Protein 4PUX (pdb70)

Sequence (155 aa):
QYNPPPIIQLEEPLAKKFSSVDLNAPVWELGTTSDAGKRRIIPITGGTFEGKSSLKGRILNNGADWQIIVDSKKGGLAIIIDTRYLLETDDGALIYLQTKGYRHGSAETLKKQLAQGKDVDDPKNYYFKITQFETSSPKYSSWLNQTVAVGSARRLGKAVIIYDAYTLKK

Secondary structure (DSSP, 8-state):
--PPPPP-EEEEEEEEEE--S--EEEEEEETTEEEEEEE--EEEEE-SS-EEEE-S--EEEEEE-TTS-EEEEEEEEEEETTS-EEEEEEEEEEEE-HHHHHHHHTTPPPSS--EEEEE--EE---TTTGGGGG--EEEE---SSEEEEEEEEE-

Solvent-accessible surface area: 10028 Å² total

Structure (mmCIF, N/CA/C/O backbone):
data_4PUX
#
_entry.id   4PUX
#
_cell.length_a   61.338
_cell.length_b   99.178
_cell.length_c   48.677
_cell.angle_alpha   90.000
_cell.angle_beta   90.000
_cell.angle_gamma   90.000
#
_symmetry.space_group_name_H-M   'C 2 2 2'
#
loop_
_entity.id
_entity.type
_entity.pdbx_description
1 polymer 'Uncharacterized protein'
2 non-polymer 1,2-ETHANEDIOL
3 non-polymer 'C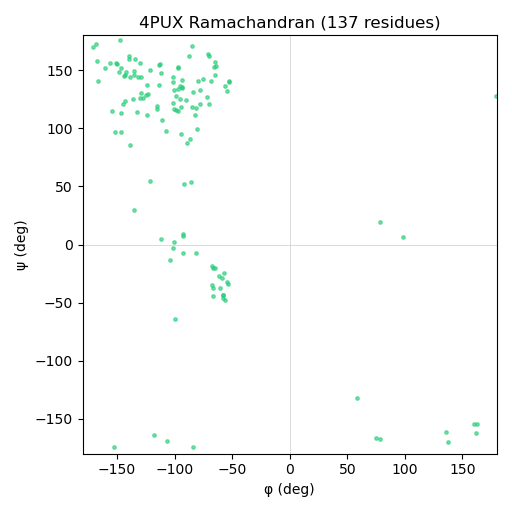ITRIC ACID'
4 non-polymer 'CHLORIDE ION'
5 water water
#
loop_
_atom_site.group_PDB
_atom_site.id
_atom_site.type_symbol
_atom_site.label_atom_id
_atom_site.label_alt_id
_atom_site.label_comp_id
_atom_site.label_asym_id
_atom_site.label_entity_id
_atom_site.label_seq_id
_atom_site.pdbx_PDB_ins_code
_atom_site.Cartn_x
_atom_site.Cartn_y
_atom_site.Cartn_z
_atom_site.occupancy
_atom_site.B_iso_or_equiv
_atom_site.auth_seq_id
_atom_site.auth_comp_id
_atom_site.auth_asym_id
_atom_site.auth_atom_id
_atom_site.pdbx_PDB_model_num
ATOM 1 N N . GLN A 1 4 ? 30.045 -19.719 -11.084 1.00 52.35 22 GLN A N 1
ATOM 2 C CA . GLN A 1 4 ? 29.129 -19.879 -9.925 1.00 45.89 22 GLN A CA 1
ATOM 3 C C . GLN A 1 4 ? 28.021 -18.831 -9.843 1.00 47.40 22 GLN A C 1
ATOM 4 O O . GLN A 1 4 ? 28.095 -17.695 -10.380 1.00 42.97 22 GLN A O 1
ATOM 10 N N . TYR A 1 5 ? 26.997 -19.241 -9.116 1.00 40.45 23 TYR A N 1
ATOM 11 C CA . TYR A 1 5 ? 25.707 -18.626 -9.203 1.00 32.25 23 TYR A CA 1
ATOM 12 C C . TYR A 1 5 ? 25.448 -17.514 -8.209 1.00 38.23 23 TYR A C 1
ATOM 13 O O . TYR A 1 5 ? 24.334 -16.989 -8.159 1.00 41.88 23 TYR A O 1
ATOM 22 N N . ASN A 1 6 ? 26.470 -17.109 -7.458 1.00 28.73 24 ASN A N 1
ATOM 23 C CA . ASN A 1 6 ? 26.310 -15.972 -6.565 1.00 28.65 24 ASN A CA 1
ATOM 24 C C . ASN A 1 6 ? 25.763 -14.750 -7.317 1.00 25.00 24 ASN A C 1
ATOM 25 O O . ASN A 1 6 ? 26.141 -14.483 -8.458 1.00 28.51 24 ASN A O 1
ATOM 30 N N . PRO A 1 7 ? 24.858 -14.014 -6.686 1.00 20.67 25 PRO A N 1
ATOM 31 C CA . PRO A 1 7 ? 24.389 -12.788 -7.329 1.00 20.21 25 PRO A CA 1
ATOM 32 C C . PRO A 1 7 ? 25.489 -11.731 -7.328 1.00 17.88 25 PRO A C 1
ATOM 33 O O . PRO A 1 7 ? 26.488 -11.881 -6.615 1.00 19.87 25 PRO A O 1
ATOM 37 N N . PRO A 1 8 ? 25.322 -10.692 -8.160 1.00 20.05 26 PRO A N 1
ATOM 38 C CA . PRO A 1 8 ? 26.371 -9.716 -8.256 1.00 22.22 26 PRO A CA 1
ATOM 39 C C . PRO A 1 8 ? 26.556 -8.935 -6.945 1.00 19.62 26 PRO A C 1
ATOM 40 O O . PRO A 1 8 ? 25.629 -8.794 -6.127 1.00 18.32 26 PRO A O 1
ATOM 44 N N . PRO A 1 9 ? 27.760 -8.453 -6.731 1.00 20.54 27 PRO A N 1
ATOM 45 C CA . PRO A 1 9 ? 27.992 -7.632 -5.556 1.00 21.65 27 PRO A CA 1
ATOM 46 C C . PRO A 1 9 ? 27.171 -6.326 -5.619 1.00 21.47 27 PRO A C 1
ATOM 47 O O . PRO A 1 9 ? 26.815 -5.879 -6.709 1.00 21.33 27 PRO A O 1
ATOM 51 N N . ILE A 1 10 ? 26.844 -5.759 -4.460 1.00 26.33 28 ILE A N 1
ATOM 52 C CA A ILE A 1 10 ? 26.048 -4.550 -4.376 0.50 26.28 28 ILE A CA 1
ATOM 53 C CA B ILE A 1 10 ? 26.060 -4.473 -4.404 0.50 25.68 28 ILE A CA 1
ATOM 54 C C . ILE A 1 10 ? 26.962 -3.273 -4.295 1.00 20.83 28 ILE A C 1
ATOM 55 O O . ILE A 1 10 ? 27.869 -3.225 -3.475 1.00 26.98 28 ILE A O 1
ATOM 64 N N . GLN A 1 11 ? 26.718 -2.286 -5.154 1.00 18.08 29 GLN A N 1
ATOM 65 C CA . GLN A 1 11 ? 27.423 -1.011 -5.096 1.00 20.93 29 GLN A CA 1
ATOM 66 C C . GLN A 1 11 ? 26.378 0.105 -4.989 1.00 17.52 29 GLN A C 1
ATOM 67 O O . GLN A 1 11 ? 25.320 0.050 -5.610 1.00 23.86 29 GLN A O 1
ATOM 73 N N . LEU A 1 12 ? 26.651 1.071 -4.134 1.00 16.29 30 LEU A N 1
ATOM 74 C CA . LEU A 1 12 ? 25.809 2.254 -3.984 1.00 18.03 30 LEU A CA 1
ATOM 75 C C . LEU A 1 12 ? 26.421 3.425 -4.729 1.00 17.51 30 LEU A C 1
ATOM 76 O O . LEU A 1 12 ? 27.529 3.879 -4.400 1.00 26.00 30 LEU A O 1
ATOM 81 N N . GLU A 1 13 ? 25.709 3.914 -5.732 1.00 12.68 31 GLU A N 1
ATOM 82 C CA A GLU A 1 13 ? 26.184 5.007 -6.581 0.50 12.81 31 GLU A CA 1
ATOM 83 C CA B GLU A 1 13 ? 26.179 5.010 -6.582 0.50 13.44 31 GLU A CA 1
ATOM 84 C C . GLU A 1 13 ? 25.531 6.305 -6.080 1.00 11.52 31 GLU A C 1
ATOM 85 O O . GLU A 1 13 ? 24.287 6.400 -6.040 1.00 10.45 31 GLU A O 1
ATOM 96 N N . PRO A 1 14 ? 26.345 7.309 -5.677 1.00 12.34 32 PRO A N 1
ATOM 97 C CA . PRO A 1 14 ? 25.699 8.595 -5.263 1.00 11.38 32 PRO A CA 1
ATOM 98 C C . PRO A 1 14 ? 24.770 9.166 -6.351 1.00 12.39 32 PRO A C 1
ATOM 99 O O . PRO A 1 14 ? 25.124 9.160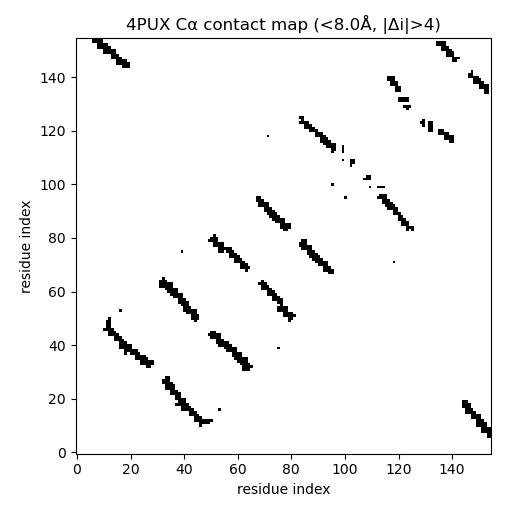 -7.542 1.00 14.35 32 PRO A O 1
ATOM 103 N N . LEU A 1 15 ? 23.570 9.545 -5.940 1.00 9.42 33 LEU A N 1
ATOM 104 C CA . LEU A 1 15 ? 22.561 10.138 -6.800 1.00 10.34 33 LEU A CA 1
ATOM 105 C C . LEU A 1 15 ? 22.524 11.672 -6.641 1.00 10.41 33 LEU A C 1
ATOM 106 O O . LEU A 1 15 ? 22.778 12.437 -7.596 1.00 11.08 33 LEU A O 1
ATOM 111 N N . ALA A 1 16 ? 22.175 12.121 -5.447 1.00 10.05 34 ALA A N 1
ATOM 112 C CA . ALA A 1 16 ? 22.168 13.549 -5.090 1.00 11.33 34 ALA A CA 1
ATOM 113 C C . ALA A 1 16 ? 22.038 13.747 -3.605 1.00 9.70 34 ALA A C 1
ATOM 114 O O . ALA A 1 16 ? 21.539 12.862 -2.889 1.00 9.84 34 ALA A O 1
ATOM 116 N N . LYS A 1 17 ? 22.472 14.915 -3.153 1.00 10.93 35 LYS A N 1
ATOM 117 C CA A LYS A 1 17 ? 22.229 15.395 -1.784 0.60 10.95 35 LYS A CA 1
ATOM 118 C CA B LYS A 1 17 ? 22.244 15.382 -1.793 0.40 11.31 35 LYS A CA 1
ATOM 119 C C . LYS A 1 17 ? 20.951 16.225 -1.780 1.00 9.67 35 LYS A C 1
ATOM 120 O O . LYS A 1 17 ? 20.821 17.180 -2.535 1.00 10.86 35 LYS A O 1
ATOM 131 N N . PHE A 1 18 ? 19.994 15.798 -0.968 1.00 10.45 36 PHE A N 1
ATOM 132 C CA . PHE A 1 18 ? 18.691 16.433 -0.790 1.00 9.25 36 PHE A CA 1
ATOM 133 C C . PHE A 1 18 ? 18.650 17.258 0.490 1.00 10.34 36 PHE A C 1
ATOM 134 O O . PHE A 1 18 ? 19.110 16.795 1.567 1.00 12.42 36 PHE A O 1
ATOM 142 N N . SER A 1 19 ? 18.010 18.403 0.377 1.00 9.49 37 SER A N 1
ATOM 143 C CA A SER A 1 19 ? 17.747 19.290 1.501 0.70 9.72 37 SER A CA 1
ATOM 144 C CA B SER A 1 19 ? 17.706 19.272 1.529 0.30 10.20 37 SER A CA 1
ATOM 145 C C . SER A 1 19 ? 16.241 19.613 1.456 1.00 9.91 37 SER A C 1
ATOM 146 O O . SER A 1 19 ? 15.805 20.354 0.589 1.00 11.51 37 SER A O 1
ATOM 151 N N . VAL A 1 20 ? 15.465 19.005 2.342 1.00 10.48 38 VAL A N 1
ATOM 152 C CA . VAL A 1 20 ? 14.001 19.128 2.355 1.00 10.87 38 VAL A CA 1
ATOM 153 C C . VAL A 1 20 ? 13.588 20.165 3.406 1.00 11.19 38 VAL A C 1
ATOM 154 O O . VAL A 1 20 ? 13.985 20.091 4.588 1.00 15.89 38 VAL A O 1
ATOM 158 N N . ASP A 1 21 ? 12.780 21.116 2.963 1.00 9.38 39 ASP A N 1
ATOM 159 C CA . ASP A 1 21 ? 12.253 22.179 3.852 1.00 9.08 39 ASP A CA 1
ATOM 160 C C . ASP A 1 21 ? 10.867 21.732 4.382 1.00 11.33 39 ASP A C 1
ATOM 161 O O . ASP A 1 21 ? 10.009 21.283 3.601 1.00 11.22 39 ASP A O 1
ATOM 166 N N . LEU A 1 22 ? 10.665 21.908 5.698 1.00 10.96 40 LEU A N 1
ATOM 167 C CA . LEU A 1 22 ? 9.404 21.561 6.404 1.00 9.68 40 LEU A CA 1
ATOM 168 C C . LEU A 1 22 ? 8.868 22.849 7.074 1.00 11.05 40 LEU A C 1
ATOM 169 O O . LEU A 1 22 ? 8.672 22.900 8.295 1.00 12.95 40 LEU A O 1
ATOM 174 N N . ASN A 1 23 ? 8.690 23.911 6.260 1.00 11.59 41 ASN A N 1
ATOM 175 C CA . ASN A 1 23 ? 8.463 25.256 6.799 1.00 10.46 41 ASN A CA 1
ATOM 176 C C . ASN A 1 23 ? 6.951 25.599 6.977 1.00 11.27 41 ASN A C 1
ATOM 177 O O . ASN A 1 23 ? 6.431 26.612 6.483 1.00 15.13 41 ASN A O 1
ATOM 182 N N . ALA A 1 24 ? 6.265 24.705 7.669 1.00 13.15 42 ALA A N 1
ATOM 183 C CA . ALA A 1 24 ? 4.852 24.842 8.008 1.00 13.01 42 ALA A CA 1
ATOM 184 C C . ALA A 1 24 ? 4.605 24.103 9.310 1.00 13.24 42 ALA A C 1
ATOM 185 O O . ALA A 1 24 ? 5.364 23.207 9.668 1.00 15.43 42 ALA A O 1
ATOM 187 N N . PRO A 1 25 ? 3.545 24.489 10.043 1.00 13.68 43 PRO A N 1
ATOM 188 C CA . PRO A 1 25 ? 3.281 23.751 11.274 1.00 14.07 43 PRO A CA 1
ATOM 189 C C . PRO A 1 25 ? 2.894 22.275 11.021 1.00 12.64 43 PRO A C 1
ATOM 190 O O . PRO A 1 25 ? 2.267 21.939 10.005 1.00 13.38 43 PRO A O 1
ATOM 194 N N . VAL A 1 26 ? 3.309 21.400 11.936 1.00 12.63 44 VAL A N 1
ATOM 195 C CA . VAL A 1 26 ? 2.934 19.983 11.906 1.00 11.72 44 VAL A CA 1
ATOM 196 C C . VAL A 1 26 ? 1.510 19.838 12.426 1.00 10.07 44 VAL A C 1
ATOM 197 O O . VAL A 1 26 ? 1.152 20.470 13.420 1.00 12.63 44 VAL A O 1
ATOM 201 N N . TRP A 1 27 ? 0.690 19.069 11.710 1.00 10.09 45 TRP A N 1
ATOM 202 C CA . TRP A 1 27 ? -0.599 18.647 12.244 1.00 9.50 45 TRP A CA 1
ATOM 203 C C . TRP A 1 27 ? -0.395 17.415 13.157 1.00 10.78 45 TRP A C 1
ATOM 204 O O . TRP A 1 27 ? 0.009 16.344 12.695 1.00 11.22 45 TRP A O 1
ATOM 215 N N . GLU A 1 28 ? -0.610 17.625 14.447 1.00 10.75 46 GLU A N 1
ATOM 216 C CA . GLU A 1 28 ? -0.463 16.606 15.493 1.00 9.70 46 GLU A CA 1
ATOM 217 C C . GLU A 1 28 ? -1.820 15.981 15.755 1.00 9.80 46 GLU A C 1
ATOM 218 O O . GLU A 1 28 ? -2.649 16.572 16.430 1.00 13.18 46 GLU A O 1
ATOM 224 N N . LEU A 1 29 ? -2.095 14.855 15.113 1.00 9.08 47 LEU A N 1
ATOM 225 C CA . LEU A 1 29 ? -3.420 14.205 15.240 1.00 9.11 47 LEU A CA 1
ATOM 226 C C . LEU A 1 29 ? -3.598 13.359 16.485 1.00 9.93 47 LEU A C 1
ATOM 227 O O . LEU A 1 29 ? -4.740 12.927 16.766 1.00 13.15 47 LEU A O 1
ATOM 232 N N . GLY A 1 30 ? -2.526 13.156 17.266 1.00 10.28 48 GLY A N 1
ATOM 233 C CA . GLY A 1 30 ? -2.619 12.319 18.472 1.00 10.96 48 GLY A CA 1
ATOM 234 C C . GLY A 1 30 ? -2.677 10.854 18.144 1.00 10.61 48 GLY A C 1
ATOM 235 O O . GLY A 1 30 ? -2.363 10.426 17.036 1.00 11.66 48 GLY A O 1
ATOM 236 N N . THR A 1 31 ? -3.034 10.054 19.151 1.00 11.84 49 THR A N 1
ATOM 237 C CA . THR A 1 31 ? -3.012 8.628 19.047 1.00 12.86 49 THR A CA 1
ATOM 238 C C . THR A 1 31 ? -4.254 8.141 18.323 1.00 12.06 49 THR A C 1
ATOM 239 O O . THR A 1 31 ? -5.338 8.062 18.905 1.00 15.53 49 THR A O 1
ATOM 243 N N . THR A 1 32 ? -4.113 7.846 17.034 1.00 12.18 50 THR A N 1
ATOM 244 C CA . THR A 1 32 ? -5.264 7.486 16.193 1.00 11.84 50 THR A CA 1
ATOM 245 C C . THR A 1 32 ? -5.525 5.974 16.109 1.00 14.20 50 THR A C 1
ATOM 246 O O . THR A 1 32 ? -6.488 5.551 15.473 1.00 15.85 50 THR A O 1
ATOM 250 N N . SER A 1 33 ? -4.618 5.183 16.671 1.00 12.66 51 SER A N 1
ATOM 251 C CA . SER A 1 33 ? -4.720 3.708 16.746 1.00 13.95 51 SER A CA 1
ATOM 252 C C . SER A 1 33 ? -3.638 3.247 17.718 1.00 14.73 51 SER A C 1
ATOM 253 O O . SER A 1 33 ? -2.788 4.039 18.146 1.00 13.94 51 SER A O 1
ATOM 256 N N . ASP A 1 34 ? -3.650 1.969 18.051 1.00 13.80 52 ASP A N 1
ATOM 257 C CA . ASP A 1 34 ? -2.595 1.401 18.871 1.00 12.63 52 ASP A CA 1
ATOM 258 C C . ASP A 1 34 ? -1.186 1.592 18.273 1.00 12.47 52 ASP A C 1
ATOM 259 O O . ASP A 1 34 ? -0.199 1.536 19.018 1.00 12.53 52 ASP A O 1
ATOM 264 N N . ALA A 1 35 ? -1.080 1.759 16.945 1.00 13.23 53 ALA A N 1
ATOM 265 C CA . ALA A 1 35 ? 0.229 1.931 16.287 1.00 13.07 53 ALA A CA 1
ATOM 266 C C . ALA A 1 35 ? 1.019 3.137 16.789 1.00 11.54 53 ALA A C 1
ATOM 267 O O . ALA A 1 35 ? 2.262 3.144 16.734 1.00 11.62 53 ALA A O 1
ATOM 269 N N . GLY A 1 36 ? 0.312 4.171 17.255 1.00 10.77 54 GLY A N 1
ATOM 270 C CA . GLY A 1 36 ? 0.971 5.384 17.785 1.00 11.71 54 GLY A CA 1
ATOM 271 C C . GLY A 1 36 ? 0.354 6.697 17.313 1.00 11.09 54 GLY A C 1
ATOM 272 O O . GLY A 1 36 ? -0.824 6.740 16.931 1.00 11.70 54 GLY A O 1
ATOM 273 N N . LYS A 1 37 ? 1.139 7.771 17.447 1.00 13.00 55 LYS A N 1
ATOM 274 C CA . LYS A 1 37 ? 0.707 9.120 17.121 1.00 11.03 55 LYS A CA 1
ATOM 275 C C . LYS A 1 37 ? 0.870 9.386 15.637 1.00 10.29 55 LYS A C 1
ATOM 276 O O . LYS A 1 37 ? 1.922 9.087 15.057 1.00 10.79 55 LYS A O 1
ATOM 282 N N . ARG A 1 38 ? -0.182 9.916 15.027 1.00 10.03 56 ARG A N 1
ATOM 283 C CA . ARG A 1 38 ? -0.185 10.343 13.627 1.00 10.02 56 ARG A CA 1
ATOM 284 C C . ARG A 1 38 ? 0.234 11.815 13.541 1.00 9.24 56 ARG A C 1
ATOM 285 O O . ARG A 1 38 ? -0.364 12.661 14.185 1.00 10.01 56 ARG A O 1
ATOM 293 N N . ARG A 1 39 ? 1.263 12.090 12.758 1.00 9.59 57 ARG A N 1
ATOM 294 C CA . ARG A 1 39 ? 1.800 13.436 12.540 1.00 9.75 57 ARG A CA 1
ATOM 295 C C . ARG A 1 39 ? 1.859 13.675 11.018 1.00 8.91 57 ARG A C 1
ATOM 296 O O . ARG A 1 39 ? 2.432 12.853 10.282 1.00 12.48 57 ARG A O 1
ATOM 304 N N . ILE A 1 40 ? 1.260 14.768 10.539 1.00 9.84 58 ILE A N 1
ATOM 305 C CA . ILE A 1 40 ? 1.264 15.112 9.098 1.00 9.65 58 ILE A CA 1
ATOM 306 C C . ILE A 1 40 ? 2.128 16.344 8.967 1.00 8.87 58 ILE A C 1
ATOM 307 O O . ILE A 1 40 ? 1.804 17.420 9.477 1.00 9.70 58 ILE A O 1
ATOM 312 N N . ILE A 1 41 ? 3.310 16.125 8.410 1.00 8.8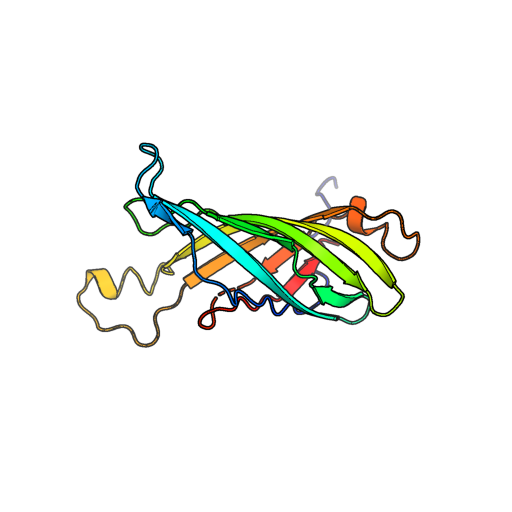5 59 ILE A N 1
ATOM 313 C CA . ILE A 1 41 ? 4.412 17.097 8.366 1.00 10.47 59 ILE A CA 1
ATOM 314 C C . ILE A 1 41 ? 4.576 17.646 6.918 1.00 9.33 59 ILE A C 1
ATOM 315 O O . ILE A 1 41 ? 5.081 16.923 6.030 1.00 8.97 59 ILE A O 1
ATOM 320 N N . PRO A 1 42 ? 4.004 18.818 6.623 1.00 10.38 60 PRO A N 1
ATOM 321 C CA . PRO A 1 42 ? 4.106 19.371 5.260 1.00 10.52 60 PRO A CA 1
ATOM 322 C C . PRO A 1 42 ? 5.514 19.562 4.730 1.00 9.47 60 PRO A C 1
ATOM 323 O O . PRO A 1 42 ? 6.392 20.032 5.438 1.00 11.52 60 PRO A O 1
ATOM 327 N N . ILE A 1 43 ? 5.682 19.175 3.468 1.00 10.13 61 ILE A N 1
ATOM 328 C CA . ILE A 1 43 ? 6.909 19.432 2.714 1.00 9.27 61 ILE A CA 1
ATOM 329 C C . ILE A 1 43 ? 6.691 20.671 1.839 1.00 11.20 61 ILE A C 1
ATOM 330 O O . ILE A 1 43 ? 5.859 20.662 0.946 1.00 14.09 61 ILE A O 1
ATOM 335 N N . THR A 1 44 ? 7.452 21.745 2.116 1.00 9.99 62 THR A N 1
ATOM 336 C CA . THR A 1 44 ? 7.179 23.049 1.508 1.00 9.57 62 THR A CA 1
ATOM 337 C C . THR A 1 44 ? 8.117 23.445 0.385 1.00 10.64 62 THR A C 1
ATOM 338 O O . THR A 1 44 ? 7.839 24.398 -0.375 1.00 13.44 62 THR A O 1
ATOM 342 N N . GLY A 1 45 ? 9.221 22.717 0.256 1.00 9.77 63 GLY A N 1
ATOM 343 C CA . GLY A 1 45 ? 10.228 23.003 -0.766 1.00 11.08 63 GLY A CA 1
ATOM 344 C C . GLY A 1 45 ? 11.549 22.327 -0.422 1.00 10.20 63 GLY A C 1
ATOM 345 O O . GLY A 1 45 ? 11.594 21.398 0.386 1.00 10.24 63 GLY A O 1
ATOM 346 N N . GLY A 1 46 ? 12.613 22.799 -1.063 1.00 10.84 64 GLY A N 1
ATOM 347 C CA . GLY A 1 46 ? 13.942 22.294 -0.865 1.00 12.29 64 GLY A CA 1
ATOM 348 C C . GLY A 1 46 ? 14.693 22.140 -2.166 1.00 9.21 64 GLY A C 1
ATOM 349 O O . GLY A 1 46 ? 14.296 22.703 -3.184 1.00 9.66 64 GLY A O 1
ATOM 350 N N . THR A 1 47 ? 15.849 21.486 -2.094 1.00 9.69 65 THR A N 1
ATOM 351 C CA . THR A 1 47 ? 16.757 21.364 -3.236 1.00 10.42 65 THR A CA 1
ATOM 352 C C . THR A 1 47 ? 17.359 19.984 -3.301 1.00 8.97 65 THR A C 1
ATOM 353 O O . THR A 1 47 ? 17.360 19.219 -2.293 1.00 10.49 65 THR A O 1
ATOM 357 N N . PHE A 1 48 ? 17.895 19.629 -4.470 1.00 10.40 66 PHE A N 1
ATOM 358 C CA . PHE A 1 48 ? 18.760 18.448 -4.592 1.00 11.07 66 PHE A CA 1
ATOM 359 C C . PHE A 1 48 ? 19.882 18.730 -5.581 1.00 8.85 66 PHE A C 1
ATOM 360 O O . PHE A 1 48 ? 19.687 19.466 -6.568 1.00 9.53 66 PHE A O 1
ATOM 368 N N . GLU A 1 49 ? 21.047 18.149 -5.307 1.00 9.88 67 GLU A N 1
ATOM 369 C CA . GLU A 1 49 ? 22.251 18.413 -6.093 1.00 10.98 67 GLU A CA 1
ATOM 370 C C . GLU A 1 49 ? 23.132 17.178 -6.177 1.00 11.02 67 GLU A C 1
ATOM 371 O O . GLU A 1 49 ? 23.646 16.689 -5.173 1.00 11.00 67 GLU A O 1
ATOM 377 N N . GLY A 1 50 ? 23.255 16.637 -7.399 1.00 10.71 68 GLY A N 1
ATOM 378 C CA . GLY A 1 50 ? 24.154 15.514 -7.701 1.00 11.37 68 GLY A CA 1
ATOM 379 C C . GLY A 1 50 ? 24.702 15.618 -9.108 1.00 11.49 68 GLY A C 1
ATOM 380 O O . GLY A 1 50 ? 24.309 16.500 -9.869 1.00 13.05 68 GLY A O 1
ATOM 381 N N . LYS A 1 51 ? 25.593 14.702 -9.467 1.00 12.87 69 LYS A N 1
ATOM 382 C CA . LYS A 1 51 ? 26.248 14.739 -10.776 1.00 14.30 69 LYS A CA 1
ATOM 383 C C . LYS A 1 51 ? 25.221 14.702 -11.936 1.00 14.14 69 LYS A C 1
ATOM 384 O O . LYS A 1 51 ? 25.311 15.524 -12.894 1.00 18.42 69 LYS A O 1
ATOM 390 N N . SER A 1 52 ? 24.208 13.828 -11.816 1.00 15.37 70 SER A N 1
ATOM 391 C CA A SER A 1 52 ? 23.256 13.522 -12.896 0.50 18.46 70 SER A CA 1
ATOM 392 C CA B SER A 1 52 ? 23.281 13.630 -12.939 0.50 19.01 70 SER A CA 1
ATOM 393 C C . SER A 1 52 ? 21.836 13.988 -12.601 1.00 14.96 70 SER A C 1
ATOM 394 O O . SER A 1 52 ? 20.928 13.748 -13.402 1.00 17.77 70 SER A O 1
ATOM 399 N N . LEU A 1 53 ? 21.654 14.654 -11.463 1.00 10.97 71 LEU A N 1
ATOM 400 C CA . LEU A 1 53 ? 20.309 15.025 -10.977 1.00 11.02 71 LEU A CA 1
ATOM 401 C C . LEU A 1 53 ? 20.387 16.262 -10.076 1.00 10.39 71 LEU A C 1
ATOM 402 O O . LEU A 1 53 ? 21.004 16.233 -9.002 1.00 12.10 71 LEU A O 1
ATOM 407 N N . LYS A 1 54 ? 19.765 17.359 -10.557 1.00 10.25 72 LYS A N 1
ATOM 408 C CA . LYS A 1 54 ? 19.835 18.665 -9.879 1.00 9.40 72 LYS A CA 1
ATOM 409 C C . LYS A 1 54 ? 18.483 19.353 -10.045 1.00 9.35 72 LYS A C 1
ATOM 410 O O . LYS A 1 54 ? 17.859 19.241 -11.095 1.00 11.11 72 LYS A O 1
ATOM 416 N N . GLY A 1 55 ? 18.061 20.099 -9.033 1.00 8.77 73 GLY A N 1
ATOM 417 C CA . GLY A 1 55 ? 16.807 20.844 -9.089 1.00 9.65 73 GLY A CA 1
ATOM 418 C C . GLY A 1 55 ? 16.248 21.245 -7.738 1.00 9.56 73 GLY A C 1
ATOM 419 O O . GLY A 1 55 ? 16.996 21.401 -6.758 1.00 10.20 73 GLY A O 1
ATOM 420 N N . ARG A 1 56 ? 14.933 21.436 -7.698 1.00 9.31 74 ARG A N 1
ATOM 421 C CA . ARG A 1 56 ? 14.240 21.894 -6.495 1.00 10.55 74 ARG A CA 1
ATOM 422 C C . ARG A 1 56 ? 13.025 21.013 -6.172 1.00 9.06 74 ARG A C 1
ATOM 423 O O . ARG A 1 56 ? 12.469 20.301 -7.044 1.00 9.92 74 ARG A O 1
ATOM 431 N N . ILE A 1 57 ? 12.656 21.042 -4.902 1.00 10.08 75 ILE A N 1
ATOM 432 C CA . ILE A 1 57 ? 11.464 20.393 -4.407 1.00 9.05 75 ILE A CA 1
ATOM 433 C C . ILE A 1 57 ? 10.359 21.432 -4.429 1.00 9.82 75 ILE A C 1
ATOM 434 O O . ILE A 1 57 ? 10.529 22.538 -3.941 1.00 9.68 75 ILE A O 1
ATOM 439 N N . LEU A 1 58 ? 9.191 21.025 -4.917 1.00 9.25 76 LEU A N 1
ATOM 440 C CA . LEU A 1 58 ? 8.035 21.933 -5.019 1.00 10.63 76 LEU A CA 1
ATOM 441 C C . LEU A 1 58 ? 7.251 21.971 -3.682 1.00 9.70 76 LEU A C 1
ATOM 442 O O . LEU A 1 58 ? 7.503 21.162 -2.770 1.00 10.44 76 LEU A O 1
ATOM 447 N N . ASN A 1 59 ? 6.282 22.889 -3.568 1.00 11.56 77 ASN A N 1
ATOM 448 C CA . ASN A 1 59 ? 5.422 22.969 -2.399 1.00 11.51 77 ASN A CA 1
ATOM 449 C C . ASN A 1 59 ? 4.229 22.013 -2.603 1.00 10.43 77 ASN A C 1
ATOM 450 O O . ASN A 1 59 ? 3.195 22.379 -3.144 1.00 13.14 77 ASN A O 1
ATOM 455 N N . ASN A 1 60 ? 4.407 20.772 -2.140 1.00 9.93 78 ASN A N 1
ATOM 456 C CA . ASN A 1 60 ? 3.456 19.682 -2.340 1.00 10.06 78 ASN A CA 1
ATOM 457 C C . ASN A 1 60 ? 3.808 18.522 -1.401 1.00 9.91 78 ASN A C 1
ATOM 458 O O . ASN A 1 60 ? 5.013 18.162 -1.220 1.00 11.64 78 ASN A O 1
ATOM 463 N N . GLY A 1 61 ? 2.784 17.910 -0.859 1.00 9.54 79 GLY A N 1
ATOM 464 C CA . GLY A 1 61 ? 2.948 16.699 -0.092 1.00 10.43 79 GLY A CA 1
ATOM 465 C C . GLY A 1 61 ? 3.435 16.873 1.302 1.00 8.12 79 GLY A C 1
ATOM 466 O O . GLY A 1 61 ? 3.360 17.975 1.898 1.00 9.68 79 GLY A O 1
ATOM 467 N N . ALA A 1 62 ? 3.826 15.745 1.900 1.00 9.25 80 ALA A N 1
ATOM 468 C CA . ALA A 1 62 ? 4.073 15.653 3.337 1.00 9.67 80 ALA A CA 1
ATOM 469 C C . ALA A 1 62 ? 4.714 14.316 3.703 1.00 8.80 80 ALA A C 1
ATOM 470 O O . ALA A 1 62 ? 4.796 13.400 2.859 1.00 8.39 80 ALA A O 1
ATOM 472 N N . ASP A 1 63 ? 5.158 14.223 4.939 1.00 9.11 81 ASP A N 1
ATOM 473 C CA . ASP A 1 63 ? 5.408 12.948 5.629 1.00 8.85 81 ASP A CA 1
ATOM 474 C C . ASP A 1 63 ? 4.184 12.635 6.486 1.00 7.57 81 ASP A C 1
ATOM 475 O O . ASP A 1 63 ? 3.842 13.413 7.415 1.00 8.45 81 ASP A O 1
ATOM 480 N N . TRP A 1 64 ? 3.493 11.548 6.140 1.00 8.71 82 TRP A N 1
ATOM 481 C CA . TRP A 1 64 ? 2.405 10.994 6.963 1.00 7.59 82 TRP A CA 1
ATOM 482 C C . TRP A 1 64 ? 3.041 9.976 7.947 1.00 8.51 82 TRP A C 1
ATOM 483 O O . TRP A 1 64 ? 3.197 8.809 7.613 1.00 10.43 82 TRP A O 1
ATOM 494 N N . GLN A 1 65 ? 3.489 10.487 9.099 1.00 8.55 83 GLN A N 1
ATOM 495 C CA . GLN A 1 65 ? 4.324 9.762 10.030 1.00 9.50 83 GLN A CA 1
ATOM 496 C C . GLN A 1 65 ? 3.526 9.141 11.154 1.00 9.40 83 GLN A C 1
ATOM 497 O O . GLN A 1 65 ? 2.464 9.665 11.532 1.00 10.73 83 GLN A O 1
ATOM 503 N N . ILE A 1 66 ? 4.058 8.042 11.695 1.00 9.23 84 ILE A N 1
ATOM 504 C CA A ILE A 1 66 ? 3.527 7.393 12.903 0.60 9.93 84 ILE A CA 1
ATOM 505 C CA B ILE A 1 66 ? 3.531 7.370 12.889 0.40 9.57 84 ILE A CA 1
ATOM 506 C C . ILE A 1 66 ? 4.695 7.293 13.887 1.00 8.93 84 ILE A C 1
ATOM 507 O O . ILE A 1 66 ? 5.780 6.846 13.513 1.00 11.89 84 ILE A O 1
ATOM 516 N N . VAL A 1 67 ? 4.480 7.767 15.127 1.00 9.43 85 VAL A N 1
ATOM 517 C CA . VAL A 1 67 ? 5.494 7.663 16.183 1.00 9.47 85 VAL A CA 1
ATOM 518 C C . VAL A 1 67 ? 4.926 6.745 17.262 1.00 9.53 85 VAL A C 1
ATOM 519 O O . VAL A 1 67 ? 3.884 7.082 17.895 1.00 10.98 85 VAL A O 1
ATOM 523 N N . ASP A 1 68 ? 5.601 5.630 17.516 1.00 9.27 86 ASP A N 1
ATOM 524 C CA . ASP A 1 68 ? 5.119 4.645 18.497 1.00 10.15 86 ASP A CA 1
ATOM 525 C C . ASP A 1 68 ? 5.530 5.031 19.931 1.00 10.77 86 ASP A C 1
ATOM 526 O O . ASP A 1 68 ? 6.131 6.108 20.146 1.00 12.74 86 ASP A O 1
ATOM 531 N N . SER A 1 69 ? 5.247 4.133 20.893 1.00 10.09 87 SER A N 1
ATOM 532 C CA . SER A 1 69 ? 5.453 4.444 22.312 1.00 12.17 87 SER A CA 1
ATOM 533 C C . SER A 1 69 ? 6.894 4.261 22.779 1.00 13.89 87 SER A C 1
ATOM 534 O O . SER A 1 69 ? 7.207 4.591 23.925 1.00 18.11 87 SER A O 1
ATOM 537 N N A LYS A 1 70 ? 7.714 3.777 21.851 0.50 13.68 88 LYS A N 1
ATOM 538 N N B LYS A 1 70 ? 7.784 3.670 21.965 0.50 14.97 88 LYS A N 1
ATOM 539 C CA A LYS A 1 70 ? 9.087 3.501 22.072 0.50 16.30 88 LYS A CA 1
ATOM 540 C CA B LYS A 1 70 ? 9.221 3.533 22.391 0.50 17.98 88 LYS A CA 1
ATOM 541 C C A LYS A 1 70 ? 9.999 4.443 21.226 0.50 16.49 88 LYS A C 1
ATOM 542 C C B LYS A 1 70 ? 10.149 4.498 21.649 0.50 14.63 88 LYS A C 1
ATOM 543 O O A LYS A 1 70 ? 11.179 4.128 21.052 0.50 25.15 88 LYS A O 1
ATOM 544 O O B LYS A 1 70 ? 11.352 4.542 21.863 0.50 20.15 88 LYS A O 1
ATOM 555 N N A GLY A 1 71 ? 9.461 5.593 20.734 0.70 16.75 89 GLY A N 1
ATOM 556 N N B GLY A 1 71 ? 9.553 5.320 20.787 0.30 15.50 89 GLY A N 1
ATOM 557 C CA A GLY A 1 71 ? 10.245 6.550 19.959 0.70 19.98 89 GLY A CA 1
ATOM 558 C CA B GLY A 1 71 ? 10.289 6.384 20.092 0.30 15.70 89 GLY A CA 1
ATOM 559 C C A GLY A 1 71 ? 10.792 6.013 18.650 0.70 13.47 89 GLY A C 1
ATOM 560 C C B GLY A 1 71 ? 10.479 6.245 18.580 0.30 12.38 89 GLY A C 1
ATOM 561 O O A GLY A 1 71 ? 11.918 6.385 18.221 0.70 15.47 89 GLY A O 1
ATOM 562 O O B GLY A 1 71 ? 10.973 7.188 17.912 0.30 11.44 89 GLY A O 1
ATOM 563 N N . LEU A 1 72 ? 10.037 5.118 18.019 1.00 10.97 90 LEU A N 1
ATOM 564 C CA . LEU A 1 72 ? 10.269 4.802 16.625 1.00 12.29 90 LEU A CA 1
ATOM 565 C C . LEU A 1 72 ? 9.324 5.648 15.786 1.00 10.75 90 LEU A C 1
ATOM 566 O O . LEU A 1 72 ? 8.109 5.612 15.987 1.00 12.75 90 LEU A O 1
ATOM 571 N N . ALA A 1 73 ? 9.881 6.380 14.827 1.00 10.50 91 ALA A N 1
ATOM 572 C CA . ALA A 1 73 ? 9.084 7.037 13.780 1.00 10.98 91 ALA A CA 1
ATOM 573 C C . ALA A 1 73 ? 9.131 6.223 12.487 1.00 10.07 91 ALA A C 1
ATOM 574 O O . ALA A 1 73 ? 10.194 5.818 12.035 1.00 11.51 91 ALA A O 1
ATOM 576 N N . ILE A 1 74 ? 7.952 6.019 11.903 1.00 9.51 92 ILE A N 1
ATOM 577 C CA A ILE A 1 74 ? 7.785 5.319 10.634 0.50 9.38 92 ILE A CA 1
ATOM 578 C CA B ILE A 1 74 ? 7.814 5.327 10.625 0.50 9.87 92 ILE A CA 1
ATOM 579 C C . ILE A 1 74 ? 7.473 6.408 9.599 1.00 9.51 92 ILE A C 1
ATOM 580 O O . ILE A 1 74 ? 6.477 7.161 9.763 1.00 10.08 92 ILE A O 1
ATOM 589 N N . ILE A 1 75 ? 8.311 6.501 8.560 1.00 10.03 93 ILE A N 1
ATOM 590 C CA . ILE A 1 75 ? 8.244 7.558 7.546 1.00 8.76 93 ILE A CA 1
ATOM 591 C C . ILE A 1 75 ? 7.449 7.044 6.350 1.00 9.02 93 ILE A C 1
ATOM 592 O O . ILE A 1 75 ? 7.687 5.930 5.867 1.00 9.04 93 ILE A O 1
ATOM 597 N N . ASP A 1 76 ? 6.553 7.898 5.825 1.00 8.28 94 ASP A N 1
ATOM 598 C CA . ASP A 1 76 ? 5.731 7.565 4.622 1.00 8.88 94 ASP A CA 1
ATOM 599 C C . ASP A 1 76 ? 5.388 8.868 3.880 1.00 8.51 94 ASP A C 1
ATOM 600 O O . ASP A 1 76 ? 4.520 9.626 4.330 1.00 9.46 94 ASP A O 1
ATOM 605 N N . THR A 1 77 ? 6.159 9.189 2.852 1.00 8.49 95 THR A N 1
ATOM 606 C CA . THR A 1 77 ? 6.052 10.469 2.174 1.00 9.22 95 THR A CA 1
ATOM 607 C C . THR A 1 77 ? 5.540 10.379 0.749 1.00 8.42 95 THR A C 1
ATOM 608 O O . THR A 1 77 ? 5.737 9.380 0.035 1.00 9.20 95 THR A O 1
ATOM 612 N N . ARG A 1 78 ? 4.959 11.498 0.293 1.00 8.63 96 ARG A N 1
ATOM 613 C CA . ARG A 1 78 ? 4.714 11.789 -1.151 1.00 9.29 96 ARG A CA 1
ATOM 614 C C . ARG A 1 78 ? 5.121 13.247 -1.388 1.00 8.58 96 ARG A C 1
ATOM 615 O O . ARG A 1 78 ? 4.642 14.118 -0.662 1.00 8.98 96 ARG A O 1
ATOM 623 N N . TYR A 1 79 ? 6.005 13.514 -2.343 1.00 9.34 97 TYR A N 1
ATOM 624 C CA . TYR A 1 79 ? 6.376 14.849 -2.749 1.00 9.44 97 TYR A CA 1
ATOM 625 C C . TYR A 1 79 ? 6.841 14.909 -4.180 1.00 7.53 97 TYR A C 1
ATOM 626 O O . TYR A 1 79 ? 6.698 13.904 -4.931 1.00 8.13 97 TYR A O 1
ATOM 635 N N . LEU A 1 80 ? 7.324 16.082 -4.629 1.00 9.20 98 LEU A N 1
ATOM 636 C CA . LEU A 1 80 ? 7.434 16.380 -6.071 1.00 8.79 98 LEU A CA 1
ATOM 637 C C . LEU A 1 80 ? 8.686 17.182 -6.406 1.00 8.34 98 LEU A C 1
ATOM 638 O O . LEU A 1 80 ? 8.956 18.195 -5.758 1.00 9.17 98 LEU A O 1
ATOM 643 N N . LEU A 1 81 ? 9.495 16.641 -7.313 1.00 8.69 99 LEU A N 1
ATOM 644 C CA . LEU A 1 81 ? 10.765 17.246 -7.753 1.00 8.48 99 LEU A CA 1
ATOM 645 C C . LEU A 1 81 ? 10.587 17.935 -9.102 1.00 8.55 99 LEU A C 1
ATOM 646 O O . LEU A 1 81 ? 9.894 17.385 -10.002 1.00 9.44 99 LEU A O 1
ATOM 651 N N . GLU A 1 82 ? 11.273 19.049 -9.280 1.00 9.00 100 GLU A N 1
ATOM 652 C CA . GLU A 1 82 ? 11.407 19.741 -10.567 1.00 9.37 100 GLU A CA 1
ATOM 653 C C . GLU A 1 82 ? 12.899 19.876 -10.874 1.00 7.84 100 GLU A C 1
ATOM 654 O O . GLU A 1 82 ? 13.625 20.567 -10.174 1.00 9.68 100 GLU A O 1
ATOM 660 N N . THR A 1 83 ? 13.376 19.152 -11.900 1.00 8.26 101 THR A N 1
ATOM 661 C CA . THR A 1 83 ? 14.785 19.242 -12.228 1.00 8.69 101 THR A CA 1
ATOM 662 C C . THR A 1 83 ? 15.132 20.608 -12.834 1.00 9.31 101 THR A C 1
ATOM 663 O O . THR A 1 83 ? 14.260 21.355 -13.307 1.00 9.21 101 THR A O 1
ATOM 667 N N . ASP A 1 84 ? 16.425 20.919 -12.817 1.00 10.42 102 ASP A N 1
ATOM 668 C CA . ASP A 1 84 ? 16.923 22.156 -13.416 1.00 10.27 102 ASP A CA 1
ATOM 669 C C . ASP A 1 84 ? 16.502 22.349 -14.882 1.00 11.01 102 ASP A C 1
ATOM 670 O O . ASP A 1 84 ? 16.243 23.466 -15.299 1.00 12.96 102 ASP A O 1
ATOM 675 N N . ASP A 1 85 ? 16.391 21.238 -15.638 1.00 11.11 103 ASP A N 1
ATOM 676 C CA . ASP A 1 85 ? 15.944 21.265 -17.025 1.00 12.71 103 ASP A CA 1
ATOM 677 C C . ASP A 1 85 ? 14.431 21.047 -17.252 1.00 13.09 103 ASP A C 1
ATOM 678 O O . ASP A 1 85 ? 14.009 20.805 -18.398 1.00 16.79 103 ASP A O 1
ATOM 683 N N . GLY A 1 86 ? 13.642 21.045 -16.158 1.00 10.65 104 GLY A N 1
ATOM 684 C CA . GLY A 1 86 ? 12.187 21.128 -16.245 1.00 11.70 104 GLY A CA 1
ATOM 685 C C . GLY A 1 86 ? 11.379 19.847 -16.159 1.00 13.76 104 GLY A C 1
ATOM 686 O O . GLY A 1 86 ? 10.150 19.887 -16.316 1.00 16.91 104 GLY A O 1
ATOM 687 N N . ALA A 1 87 ? 12.018 18.724 -15.880 1.00 10.79 105 ALA A N 1
ATOM 688 C CA . ALA A 1 87 ? 11.298 17.456 -15.709 1.00 10.19 105 ALA A CA 1
ATOM 689 C C . ALA A 1 87 ? 10.655 17.361 -14.306 1.00 11.35 105 ALA A C 1
ATOM 690 O O . ALA A 1 87 ? 11.210 17.890 -13.327 1.00 10.65 105 ALA A O 1
ATOM 692 N N . LEU A 1 88 ? 9.449 16.813 -14.259 1.00 9.60 106 LEU A N 1
ATOM 693 C CA . LEU A 1 88 ? 8.757 16.513 -12.992 1.00 9.12 106 LEU A CA 1
ATOM 694 C C . LEU A 1 88 ? 8.956 15.059 -12.601 1.00 9.02 106 LEU A C 1
ATOM 695 O O . LEU A 1 88 ? 8.785 14.139 -13.454 1.00 10.05 106 LEU A O 1
ATOM 700 N N . ILE A 1 89 ? 9.288 14.837 -11.333 1.00 8.71 107 ILE A N 1
ATOM 701 C CA . ILE A 1 89 ? 9.506 13.503 -10.783 1.00 9.12 107 ILE A CA 1
ATOM 702 C C . ILE A 1 89 ? 8.766 13.346 -9.450 1.00 7.62 107 ILE A C 1
ATOM 703 O O . ILE A 1 89 ? 9.038 14.088 -8.505 1.00 9.04 107 ILE A O 1
ATOM 708 N N . TYR A 1 90 ? 7.781 12.471 -9.426 1.00 9.20 108 TYR A N 1
ATOM 709 C CA . TYR A 1 90 ? 7.001 12.126 -8.212 1.00 8.88 108 TYR A CA 1
ATOM 710 C C . TYR A 1 90 ? 7.825 11.169 -7.344 1.00 7.97 108 TYR A C 1
ATOM 711 O O . TYR A 1 90 ? 8.304 10.136 -7.842 1.00 8.70 108 TYR A O 1
ATOM 720 N N . LEU A 1 91 ? 8.099 11.575 -6.098 1.00 7.63 109 LEU A N 1
ATOM 721 C CA . LEU A 1 91 ? 8.926 10.811 -5.176 1.00 8.39 109 LEU A CA 1
ATOM 722 C C . LEU A 1 91 ? 8.076 10.313 -3.987 1.00 8.85 109 LEU A C 1
ATOM 723 O O . LEU A 1 91 ? 7.322 11.109 -3.365 1.00 9.25 109 LEU A O 1
ATOM 728 N N . GLN A 1 92 ? 8.312 9.055 -3.610 1.00 8.96 110 GLN A N 1
ATOM 729 C CA . GLN A 1 92 ? 7.796 8.420 -2.382 1.00 8.88 110 GLN A CA 1
ATOM 730 C C . GLN A 1 92 ? 9.001 7.906 -1.580 1.00 9.24 110 GLN A C 1
ATOM 731 O O . GLN A 1 92 ? 9.848 7.201 -2.131 1.00 10.96 110 GLN A O 1
ATOM 737 N N . THR A 1 93 ? 9.069 8.248 -0.286 1.00 9.76 111 THR A N 1
ATOM 738 C CA . THR A 1 93 ? 10.074 7.665 0.597 1.00 8.94 111 THR A CA 1
ATOM 739 C C . THR A 1 93 ? 9.366 6.949 1.766 1.00 8.98 111 THR A C 1
ATOM 740 O O . THR A 1 93 ? 8.268 7.322 2.202 1.00 11.03 111 THR A O 1
ATOM 744 N N . LYS A 1 94 ? 10.029 5.924 2.258 1.00 9.45 112 LYS A N 1
ATOM 745 C CA . LYS A 1 94 ? 9.598 5.100 3.390 1.00 9.25 112 LYS A CA 1
ATOM 746 C C . LYS A 1 94 ? 10.826 4.739 4.219 1.00 10.37 112 LYS A C 1
ATOM 747 O O . LYS A 1 94 ? 11.923 4.593 3.688 1.00 11.68 112 LYS A O 1
ATOM 753 N N . GLY A 1 95 ? 10.643 4.582 5.517 1.00 10.10 113 GLY A N 1
ATOM 754 C CA . GLY A 1 95 ? 11.745 4.146 6.351 1.00 10.53 113 GLY A CA 1
ATOM 755 C C . GLY A 1 95 ? 11.520 4.401 7.830 1.00 9.26 113 GLY A C 1
ATOM 756 O O . GLY A 1 95 ? 10.372 4.460 8.277 1.00 10.27 113 GLY A O 1
ATOM 757 N N . TYR A 1 96 ? 12.630 4.538 8.571 1.00 10.01 114 TYR A N 1
ATOM 758 C CA . TYR A 1 96 ? 12.600 4.552 10.038 1.00 11.49 114 TYR A CA 1
ATOM 759 C C . TYR A 1 96 ? 13.536 5.598 10.595 1.00 9.81 114 TYR A C 1
ATOM 760 O O . TYR A 1 96 ? 14.655 5.807 10.046 1.00 10.46 114 TYR A O 1
ATOM 769 N N . ARG A 1 97 ? 13.111 6.216 11.697 1.00 9.31 115 ARG A N 1
ATOM 770 C CA . ARG A 1 97 ? 13.984 7.081 12.519 1.00 9.98 115 ARG A CA 1
ATOM 771 C C . ARG A 1 97 ? 13.861 6.644 13.978 1.00 10.34 115 ARG A C 1
ATOM 772 O O . ARG A 1 97 ? 12.747 6.587 14.503 1.00 10.91 115 ARG A O 1
ATOM 780 N N . HIS A 1 98 ? 15.001 6.359 14.624 1.00 10.97 116 HIS A N 1
ATOM 781 C CA . HIS A 1 98 ? 14.996 5.943 16.026 1.00 11.35 116 HIS A CA 1
ATOM 782 C C . HIS A 1 98 ? 16.354 6.254 16.632 1.00 12.04 116 HIS A C 1
ATOM 783 O O . HIS A 1 98 ? 17.341 6.423 15.898 1.00 11.77 116 HIS A O 1
ATOM 790 N N . GLY A 1 99 ? 16.408 6.409 17.960 1.00 13.04 117 GLY A N 1
ATOM 791 C CA . GLY A 1 99 ? 17.694 6.591 18.621 1.00 12.46 117 GLY A CA 1
ATOM 792 C C . GLY A 1 99 ? 18.693 5.502 18.246 1.00 12.70 117 GLY A C 1
ATOM 793 O O . GLY A 1 99 ? 18.310 4.329 18.085 1.00 13.78 117 GLY A O 1
ATOM 794 N N . SER A 1 100 ? 19.961 5.877 18.067 1.00 12.85 118 SER A N 1
ATOM 795 C CA . SER A 1 100 ? 21.002 4.881 17.782 1.00 12.55 118 SER A CA 1
ATOM 796 C C . SER A 1 100 ? 21.178 3.950 18.987 1.00 13.19 118 SER A C 1
ATOM 797 O O . SER A 1 100 ? 20.870 4.316 20.133 1.00 13.85 118 SER A O 1
ATOM 800 N N . ALA A 1 101 ? 21.697 2.771 18.733 1.00 13.70 119 ALA A N 1
ATOM 801 C CA . ALA A 1 101 ? 21.857 1.774 19.810 1.00 12.21 119 ALA A CA 1
ATOM 802 C C . ALA A 1 101 ? 22.739 2.337 20.952 1.00 14.15 119 ALA A C 1
ATOM 803 O O . ALA A 1 101 ? 22.446 2.140 22.132 1.00 14.17 119 ALA A O 1
ATOM 805 N N . GLU A 1 102 ? 23.829 3.007 20.599 1.00 14.36 120 GLU A N 1
ATOM 806 C CA . GLU A 1 102 ? 24.719 3.586 21.612 1.00 14.53 120 GLU A CA 1
ATOM 807 C C . GLU A 1 102 ? 24.072 4.725 22.390 1.00 14.16 120 GLU A C 1
ATOM 808 O O . GLU A 1 102 ? 24.241 4.808 23.617 1.00 14.62 120 GLU A O 1
ATOM 814 N N . THR A 1 103 ? 23.371 5.632 21.687 1.00 13.40 121 THR A N 1
ATOM 815 C CA . THR A 1 103 ? 22.646 6.718 22.359 1.00 14.11 121 THR A CA 1
ATOM 816 C C . THR A 1 103 ? 21.654 6.141 23.389 1.00 14.12 121 THR A C 1
ATOM 817 O O . THR A 1 103 ? 21.567 6.624 24.525 1.00 15.08 121 THR A O 1
ATOM 821 N N . LEU A 1 104 ? 20.871 5.148 22.981 1.00 13.21 122 LEU A N 1
ATOM 822 C CA . LEU A 1 104 ? 19.876 4.561 23.893 1.00 13.37 122 LEU A CA 1
ATOM 823 C C . LEU A 1 104 ? 20.555 3.833 25.062 1.00 14.02 122 LEU A C 1
ATOM 824 O O . LEU A 1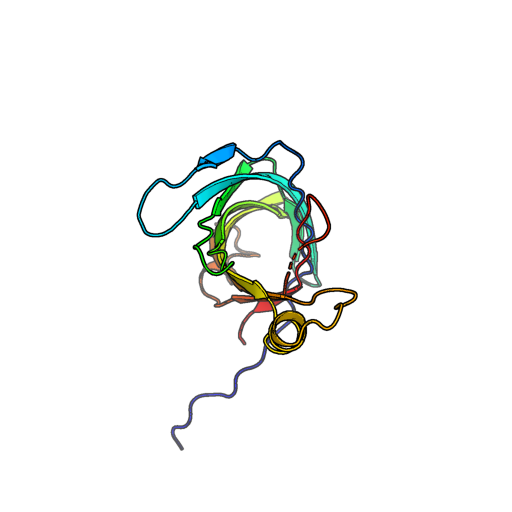 104 ? 20.044 3.889 26.181 1.00 13.82 122 LEU A O 1
ATOM 829 N N . LYS A 1 105 ? 21.689 3.162 24.814 1.00 13.81 123 LYS A N 1
ATOM 830 C CA A LYS A 1 105 ? 22.469 2.525 25.918 0.60 11.90 123 LYS A CA 1
ATOM 831 C CA B LYS A 1 105 ? 22.463 2.531 25.910 0.40 12.09 123 LYS A CA 1
ATOM 832 C C . LYS A 1 105 ? 22.898 3.576 26.964 1.00 13.39 123 LYS A C 1
ATOM 833 O O . LYS A 1 105 ? 22.737 3.388 28.201 1.00 16.14 123 LYS A O 1
ATOM 844 N N . GLN A 1 106 ? 23.479 4.656 26.479 1.00 12.54 124 GLN A N 1
ATOM 845 C CA . GLN A 1 106 ? 23.899 5.730 27.379 1.00 13.42 124 GLN A CA 1
ATOM 846 C C . GLN A 1 106 ? 22.739 6.283 28.197 1.00 15.68 124 GLN A C 1
ATOM 847 O O . GLN A 1 106 ? 22.860 6.478 29.423 1.00 16.06 124 GLN A O 1
ATOM 853 N N . LEU A 1 107 ? 21.612 6.552 27.545 1.00 14.77 125 LEU A N 1
ATOM 854 C CA . LEU A 1 107 ? 20.450 7.046 28.259 1.00 13.96 125 LEU A CA 1
ATOM 855 C C . LEU A 1 107 ? 19.938 6.076 29.321 1.00 14.51 125 LEU A C 1
ATOM 856 O O . LEU A 1 107 ? 19.482 6.510 30.385 1.00 16.32 125 LEU A O 1
ATOM 861 N N . ALA A 1 108 ? 20.005 4.792 29.017 1.00 13.26 126 ALA A N 1
ATOM 862 C CA . ALA A 1 108 ? 19.562 3.716 29.925 1.00 13.99 126 ALA A CA 1
ATOM 863 C C . ALA A 1 108 ? 20.438 3.600 31.182 1.00 14.54 126 ALA A C 1
ATOM 864 O O . ALA A 1 108 ? 20.022 3.024 32.206 1.00 16.03 126 ALA A O 1
ATOM 866 N N . GLN A 1 109 ? 21.651 4.150 31.098 1.00 16.33 127 GLN A N 1
ATOM 867 C CA . GLN A 1 109 ? 22.586 4.222 32.221 1.00 17.68 127 GLN A CA 1
ATOM 868 C C . GLN A 1 109 ? 22.629 5.587 32.908 1.00 16.89 127 GLN A C 1
ATOM 869 O O . GLN A 1 109 ? 23.433 5.793 33.816 1.00 21.21 127 GLN A O 1
ATOM 875 N N . GLY A 1 110 ? 21.802 6.527 32.464 1.00 18.68 128 GLY A N 1
ATOM 876 C CA . GLY A 1 110 ? 21.776 7.862 33.084 1.00 21.16 128 GLY A CA 1
ATOM 877 C C . GLY A 1 110 ? 22.905 8.771 32.653 1.00 23.11 128 GLY A C 1
ATOM 878 O O . GLY A 1 110 ? 23.217 9.755 33.333 1.00 27.30 128 GLY A O 1
ATOM 879 N N . LYS A 1 111 ? 23.534 8.454 31.535 1.00 23.36 129 LYS A N 1
ATOM 880 C CA . LYS A 1 111 ? 24.677 9.223 31.055 1.00 23.35 129 LYS A CA 1
ATOM 881 C C . LYS A 1 111 ? 24.193 10.264 30.049 1.00 34.34 129 LYS A C 1
AT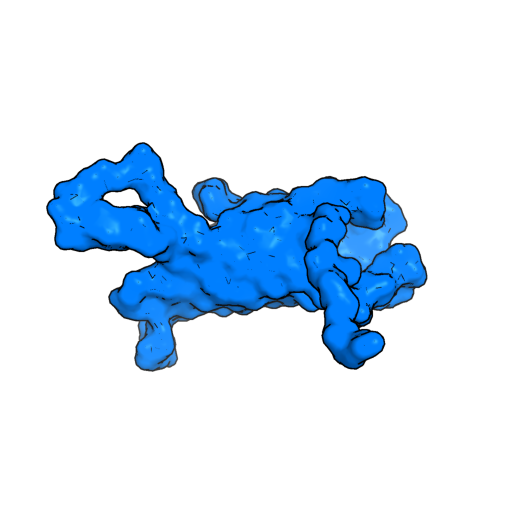OM 882 O O . LYS A 1 111 ? 23.515 9.928 29.086 1.00 43.42 129 LYS A O 1
ATOM 888 N N . ASP A 1 112 ? 24.524 11.532 30.296 1.00 33.90 130 ASP A N 1
ATOM 889 C CA . ASP A 1 112 ? 24.042 12.641 29.468 1.00 39.59 130 ASP A CA 1
ATOM 890 C C . ASP A 1 112 ? 24.738 12.556 28.098 1.00 46.05 130 ASP A C 1
ATOM 891 O O . ASP A 1 112 ? 25.960 12.561 28.022 1.00 54.67 130 ASP A O 1
ATOM 896 N N . VAL A 1 113 ? 23.937 12.432 27.039 1.00 41.50 131 VAL A N 1
ATOM 897 C CA . VAL A 1 113 ? 24.424 12.201 25.667 1.00 49.11 131 VAL A CA 1
ATOM 898 C C . VAL A 1 113 ? 24.378 13.514 24.887 1.00 52.40 131 VAL A C 1
ATOM 899 O O . VAL A 1 113 ? 23.289 14.085 24.735 1.00 54.49 131 VAL A O 1
ATOM 903 N N . ASP A 1 114 ? 25.540 13.957 24.372 1.00 59.94 132 ASP A N 1
ATOM 904 C CA A ASP A 1 114 ? 25.648 15.233 23.644 0.50 75.84 132 ASP A CA 1
ATOM 905 C CA B ASP A 1 114 ? 25.657 15.236 23.647 0.50 75.86 132 ASP A CA 1
ATOM 906 C C . ASP A 1 114 ? 26.581 15.146 22.423 1.00 68.36 132 ASP A C 1
ATOM 907 O O . ASP A 1 114 ? 27.800 15.064 22.572 1.00 74.67 132 ASP A O 1
ATOM 916 N N . PRO A 1 115 ? 26.006 15.153 21.200 1.00 71.08 133 PRO A N 1
ATOM 917 C CA . PRO A 1 115 ? 24.577 15.174 20.884 1.00 55.53 133 PRO A CA 1
ATOM 918 C C . PRO A 1 115 ? 24.035 13.747 20.827 1.00 41.21 133 PRO A C 1
ATOM 919 O O . PRO A 1 115 ? 24.810 12.782 20.733 1.00 32.60 133 PRO A O 1
ATOM 923 N N . LYS A 1 116 ? 22.718 13.619 20.918 1.00 30.46 134 LYS A N 1
ATOM 924 C CA . LYS A 1 116 ? 22.064 12.340 20.661 1.00 24.79 134 LYS A CA 1
ATOM 925 C C . LYS A 1 116 ? 22.206 12.012 19.176 1.00 28.62 134 LYS A C 1
ATOM 926 O O . LYS A 1 116 ? 22.088 12.924 18.316 1.00 31.43 134 LYS A O 1
ATOM 932 N N . ASN A 1 117 ? 22.451 10.733 18.876 1.00 22.98 135 ASN A N 1
ATOM 933 C CA . ASN A 1 117 ? 22.570 10.242 17.486 1.00 22.11 135 ASN A CA 1
ATOM 934 C C . ASN A 1 117 ? 21.407 9.341 17.139 1.00 18.83 135 ASN A C 1
ATOM 935 O O . ASN A 1 117 ? 20.874 8.637 18.022 1.00 16.62 135 ASN A O 1
ATOM 940 N N . TYR A 1 118 ? 21.006 9.371 15.864 1.00 19.04 136 TYR A N 1
ATOM 941 C CA . TYR A 1 118 ? 19.842 8.642 15.382 1.00 14.38 136 TYR A CA 1
ATOM 942 C C . TYR A 1 118 ? 20.154 7.795 14.152 1.00 14.48 136 TYR A C 1
ATOM 943 O O . TYR A 1 118 ? 20.951 8.170 13.286 1.00 18.21 136 TYR A O 1
ATOM 952 N N . TYR A 1 119 ? 19.499 6.656 14.113 1.00 11.11 137 TYR A N 1
ATOM 953 C CA . TYR A 1 119 ? 19.355 5.822 12.920 1.00 9.95 137 TYR A CA 1
ATOM 954 C C . TYR A 1 119 ? 18.205 6.433 12.092 1.00 10.65 137 TYR A C 1
ATOM 955 O O . TYR A 1 119 ? 17.095 6.548 12.610 1.00 11.45 137 TYR A O 1
ATOM 964 N N . PHE A 1 120 ? 18.490 6.904 10.871 1.00 9.70 138 PHE A N 1
ATOM 965 C CA . PHE A 1 120 ? 17.470 7.571 10.024 1.00 10.21 138 PHE A CA 1
ATOM 966 C C . PHE A 1 120 ? 17.824 7.209 8.581 1.00 9.60 138 PHE A C 1
ATOM 967 O O . PHE A 1 120 ? 18.651 7.869 7.937 1.00 10.95 138 PHE A O 1
ATOM 975 N N . LYS A 1 121 ? 17.152 6.179 8.081 1.00 9.80 139 LYS A N 1
ATOM 976 C CA . LYS A 1 121 ? 17.395 5.582 6.762 1.00 10.12 139 LYS A CA 1
ATOM 977 C C . LYS A 1 121 ? 16.070 5.415 6.031 1.00 9.30 139 LYS A C 1
ATOM 978 O O . LYS A 1 121 ? 15.035 5.123 6.643 1.00 9.10 139 LYS A O 1
ATOM 984 N N . ILE A 1 122 ? 16.115 5.613 4.707 1.00 9.96 140 ILE A N 1
ATOM 985 C CA . ILE A 1 122 ? 14.938 5.517 3.866 1.00 8.74 140 ILE A CA 1
ATOM 986 C C . ILE A 1 122 ? 15.178 4.708 2.579 1.00 7.57 140 ILE A C 1
ATOM 987 O O . ILE A 1 122 ? 16.323 4.584 2.104 1.00 9.59 140 ILE A O 1
ATOM 992 N N . THR A 1 123 ? 14.072 4.230 2.005 1.00 9.04 141 THR A N 1
ATOM 993 C CA . THR A 1 123 ? 14.002 3.736 0.611 1.00 9.62 141 THR A CA 1
ATOM 994 C C . THR A 1 123 ? 13.253 4.773 -0.235 1.00 8.63 141 THR A C 1
ATOM 995 O O . THR A 1 123 ? 12.436 5.556 0.310 1.00 10.15 141 THR A O 1
ATOM 1007 N N . GLN A 1 125 ? 11.282 5.692 -4.148 1.00 8.94 143 GLN A N 1
ATOM 1008 C CA . GLN A 1 125 ? 10.588 5.245 -5.361 1.00 9.09 143 GLN A CA 1
ATOM 1009 C C . GLN A 1 125 ? 10.252 6.471 -6.211 1.00 9.28 143 GLN A C 1
ATOM 1010 O O . GLN A 1 125 ? 9.681 7.463 -5.686 1.00 9.44 143 GLN A O 1
ATOM 1016 N N . PHE A 1 126 ? 10.628 6.431 -7.470 1.00 9.96 144 PHE A N 1
ATOM 1017 C CA . PHE A 1 126 ? 10.462 7.559 -8.410 1.00 8.58 144 PHE A CA 1
ATOM 1018 C C . PHE A 1 126 ? 9.469 7.264 -9.523 1.00 8.41 144 PHE A C 1
ATOM 1019 O O . PHE A 1 126 ? 9.413 6.141 -10.017 1.00 11.18 144 PHE A O 1
ATOM 1027 N N . GLU A 1 127 ? 8.850 8.321 -10.082 1.00 10.35 145 GLU A N 1
ATOM 1028 C CA . GLU A 1 127 ? 7.972 8.223 -11.262 1.00 9.78 145 GLU A CA 1
ATOM 1029 C C . GLU A 1 127 ? 8.152 9.464 -12.110 1.00 9.93 145 GLU A C 1
ATOM 1030 O O . GLU A 1 127 ? 7.913 10.566 -11.623 1.00 9.28 145 GLU A O 1
ATOM 1036 N N . THR A 1 128 ? 8.567 9.263 -13.353 1.00 8.17 146 THR A N 1
ATOM 1037 C CA . THR A 1 128 ? 8.704 10.358 -14.322 1.00 7.96 146 THR A CA 1
ATOM 1038 C C . THR A 1 128 ? 8.456 9.848 -15.739 1.00 8.41 146 THR A C 1
ATOM 1039 O O . THR A 1 128 ? 8.686 8.674 -16.054 1.00 10.03 146 THR A O 1
ATOM 1043 N N . SER A 1 129 ? 8.037 10.774 -16.629 1.00 9.55 147 SER A N 1
ATOM 1044 C CA . SER A 1 129 ? 7.918 10.452 -18.051 1.00 11.01 147 SER A CA 1
ATOM 1045 C C . SER A 1 129 ? 9.104 10.999 -18.880 1.00 10.45 147 SER A C 1
ATOM 1046 O O . SER A 1 129 ? 9.187 10.703 -20.074 1.00 13.06 147 SER A O 1
ATOM 1049 N N . SER A 1 130 ? 10.036 11.725 -18.246 1.00 9.92 148 SER A N 1
ATOM 1050 C CA . SER A 1 130 ? 11.181 12.309 -18.977 1.00 9.86 148 SER A CA 1
ATOM 1051 C C . SER A 1 130 ? 12.161 11.195 -19.398 1.00 11.77 148 SER A C 1
ATOM 1052 O O . SER A 1 130 ? 12.608 10.445 -18.532 1.00 11.82 148 SER A O 1
ATOM 1055 N N . PRO A 1 131 ? 12.528 11.107 -20.685 1.00 13.49 149 PRO A N 1
ATOM 1056 C CA . PRO A 1 131 ? 13.483 10.058 -21.084 1.00 15.23 149 PRO A CA 1
ATOM 1057 C C . PRO A 1 131 ? 14.850 10.171 -20.401 1.00 14.40 149 PRO A C 1
ATOM 1058 O O . PRO A 1 131 ? 15.512 9.172 -20.185 1.00 15.03 149 PRO A O 1
ATOM 1062 N N . LYS A 1 132 ? 15.238 11.385 -20.017 1.00 13.24 150 LYS A N 1
ATOM 1063 C CA . LYS A 1 132 ? 16.512 11.594 -19.360 1.00 14.02 150 LYS A CA 1
ATOM 1064 C C . LYS A 1 132 ? 16.554 10.957 -17.951 1.00 14.23 150 LYS A C 1
ATOM 1065 O O . LYS A 1 132 ? 17.608 10.498 -17.503 1.00 17.97 150 LYS A O 1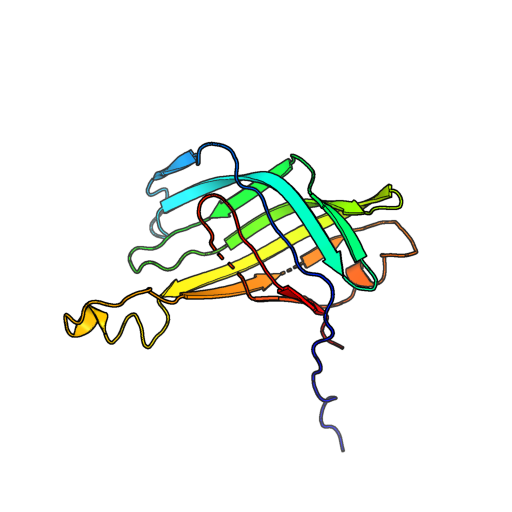
ATOM 1071 N N . TYR A 1 133 ? 15.413 10.976 -17.253 1.00 11.50 151 TYR A N 1
ATOM 1072 C CA . TYR A 1 133 ? 15.352 10.518 -15.874 1.00 10.89 151 TYR A CA 1
ATOM 1073 C C . TYR A 1 133 ? 14.553 9.252 -15.658 1.00 10.73 151 TYR A C 1
ATOM 1074 O O . TYR A 1 133 ? 14.495 8.745 -14.515 1.00 10.79 151 TYR A O 1
ATOM 1083 N N . SER A 1 134 ? 14.068 8.642 -16.750 1.00 11.09 152 SER A N 1
ATOM 1084 C CA A SER A 1 134 ? 13.179 7.480 -16.611 0.60 11.47 152 SER A CA 1
ATOM 1085 C CA B SER A 1 134 ? 13.205 7.452 -16.675 0.40 11.86 152 SER A CA 1
ATOM 1086 C C . SER A 1 134 ? 13.883 6.207 -16.081 1.00 10.55 152 SER A C 1
ATOM 1087 O O . SER A 1 134 ? 13.211 5.284 -15.596 1.00 11.21 152 SER A O 1
ATOM 1092 N N . TRP A 1 135 ? 15.210 6.168 -16.126 1.00 9.55 153 TRP A N 1
ATOM 1093 C CA . TRP A 1 135 ? 15.946 5.079 -15.467 1.00 9.95 153 TRP A CA 1
ATOM 1094 C C . TRP A 1 135 ? 15.572 4.945 -14.002 1.00 9.65 153 TRP A C 1
ATOM 1095 O O . TRP A 1 135 ? 15.580 3.839 -13.428 1.00 9.84 153 TRP A O 1
ATOM 1106 N N . LEU A 1 136 ? 15.236 6.066 -13.351 1.00 9.61 154 LEU A N 1
ATOM 1107 C CA . LEU A 1 136 ? 14.851 6.034 -11.956 1.00 10.25 154 LEU A CA 1
ATOM 1108 C C . LEU A 1 136 ? 13.530 5.319 -11.668 1.00 11.33 154 LEU A C 1
ATOM 1109 O O . LEU A 1 136 ? 13.323 4.860 -10.534 1.00 11.64 154 LEU A O 1
ATOM 1114 N N . ASN A 1 137 ? 12.695 5.144 -12.711 1.00 9.57 155 ASN A N 1
ATOM 1115 C CA . ASN A 1 137 ? 11.455 4.382 -12.600 1.00 10.38 155 ASN A CA 1
ATOM 1116 C C . ASN A 1 137 ? 11.691 2.895 -12.305 1.00 10.57 155 ASN A C 1
ATOM 1117 O O . ASN A 1 137 ? 10.777 2.190 -11.838 1.00 13.06 155 ASN A O 1
ATOM 1122 N N . GLN A 1 138 ? 12.887 2.411 -12.592 1.00 10.66 156 GLN A N 1
ATOM 1123 C CA . GLN A 1 138 ? 13.185 0.976 -12.489 1.00 10.03 156 GLN A CA 1
ATOM 1124 C C . GLN A 1 138 ? 14.506 0.653 -11.805 1.00 9.55 156 GLN A C 1
ATOM 1125 O O . GLN A 1 138 ? 15.115 -0.394 -12.063 1.00 11.15 156 GLN A O 1
ATOM 1131 N N . THR A 1 139 ? 14.894 1.537 -10.882 1.00 9.59 157 THR A N 1
ATOM 1132 C CA . THR A 1 139 ? 16.136 1.414 -10.112 1.00 10.81 157 THR A CA 1
ATOM 1133 C C . THR A 1 139 ? 15.817 1.559 -8.617 1.00 10.56 157 THR A C 1
ATOM 1134 O O . THR A 1 139 ? 15.051 2.439 -8.234 1.00 12.70 157 THR A O 1
ATOM 1138 N N . VAL A 1 140 ? 16.324 0.624 -7.798 1.00 9.64 158 VAL A N 1
ATOM 1139 C CA . VAL A 1 140 ? 16.144 0.695 -6.358 1.00 10.47 158 VAL A CA 1
ATOM 1140 C C . VAL A 1 140 ? 17.084 1.787 -5.794 1.00 8.98 158 VAL A C 1
ATOM 1141 O O . VAL A 1 140 ? 18.199 1.968 -6.282 1.00 10.00 158 VAL A O 1
ATOM 1145 N N . ALA A 1 141 ? 16.618 2.530 -4.786 1.00 9.93 159 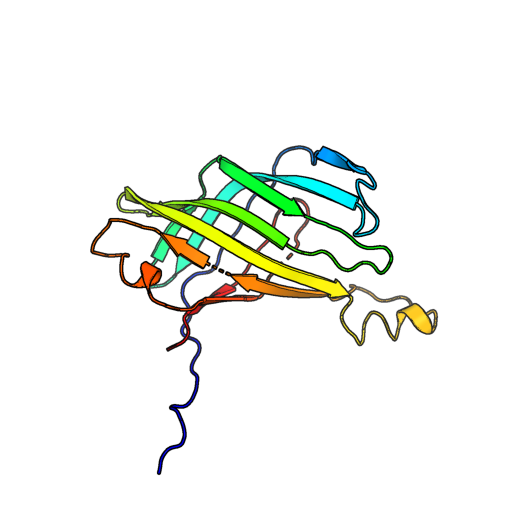ALA A N 1
ATOM 1146 C CA . ALA A 1 141 ? 17.397 3.623 -4.199 1.00 9.68 159 ALA A CA 1
ATOM 1147 C C . ALA A 1 141 ? 17.129 3.780 -2.712 1.00 9.85 159 ALA A C 1
ATOM 1148 O O . ALA A 1 141 ? 16.064 3.412 -2.225 1.00 10.17 159 ALA A O 1
ATOM 1150 N N . VAL A 1 142 ? 18.137 4.298 -1.992 1.00 9.42 160 VAL A N 1
ATOM 1151 C CA . VAL A 1 142 ? 18.125 4.453 -0.554 1.00 10.06 160 VAL A CA 1
ATOM 1152 C C . VAL A 1 142 ? 18.754 5.787 -0.141 1.00 11.33 160 VAL A C 1
ATOM 1153 O O . VAL A 1 142 ? 19.444 6.431 -0.914 1.00 10.68 160 VAL A O 1
ATOM 1157 N N . GLY A 1 143 ? 18.442 6.223 1.053 1.00 9.59 161 GLY A N 1
ATOM 1158 C CA . GLY A 1 143 ? 18.972 7.454 1.623 1.00 10.84 161 GLY A CA 1
ATOM 1159 C C . GLY A 1 143 ? 19.423 7.336 3.059 1.00 9.67 161 GLY A C 1
ATOM 1160 O O . GLY A 1 143 ? 18.869 6.554 3.832 1.00 9.43 161 GLY A O 1
ATOM 1161 N N . SER A 1 144 ? 20.432 8.132 3.414 1.00 10.59 162 SER A N 1
ATOM 1162 C CA . SER A 1 144 ? 20.918 8.285 4.790 1.00 10.32 162 SER A CA 1
ATOM 1163 C C . SER A 1 144 ? 20.660 9.718 5.200 1.00 11.06 162 SER A C 1
ATOM 1164 O O . SER A 1 144 ? 21.157 10.647 4.546 1.00 9.37 162 SER A O 1
ATOM 1167 N N . ALA A 1 145 ? 19.824 9.898 6.204 1.00 10.20 163 ALA A N 1
ATOM 1168 C CA . ALA A 1 145 ? 19.206 11.198 6.546 1.00 11.22 163 ALA A CA 1
ATOM 1169 C C . ALA A 1 145 ? 19.572 11.718 7.936 1.00 11.68 163 ALA A C 1
ATOM 1170 O O . ALA A 1 145 ? 19.965 10.940 8.827 1.00 10.92 163 ALA A O 1
ATOM 1180 N N . ARG A 1 147 ? 17.779 14.916 10.652 1.00 12.65 165 ARG A N 1
ATOM 1181 C CA A ARG A 1 147 ? 16.960 16.094 10.980 0.50 12.62 165 ARG A CA 1
ATOM 1182 C CA B ARG A 1 147 ? 16.939 16.092 10.950 0.50 12.85 165 ARG A CA 1
ATOM 1183 C C . ARG A 1 147 ? 17.838 17.313 11.334 1.00 13.71 165 ARG A C 1
ATOM 1184 O O . ARG A 1 147 ? 18.873 17.172 12.019 1.00 15.32 165 ARG A O 1
ATOM 1199 N N . LEU A 1 148 ? 17.456 18.504 10.841 1.00 11.82 166 LEU A N 1
ATOM 1200 C CA . LEU A 1 148 ? 18.121 19.752 11.252 1.00 13.71 166 LEU A CA 1
ATOM 1201 C C . LEU A 1 148 ? 17.000 20.803 11.441 1.00 15.01 166 LEU A C 1
ATOM 1202 O O . LEU A 1 148 ? 16.666 21.540 10.522 1.00 16.64 166 LEU A O 1
ATOM 1207 N N . GLY A 1 149 ? 16.407 20.812 12.630 1.00 18.46 167 GLY A N 1
ATOM 1208 C CA . GLY A 1 149 ? 15.228 21.623 12.901 1.00 22.18 167 GLY A CA 1
ATOM 1209 C C . GLY A 1 149 ? 14.121 21.256 11.948 1.00 19.16 167 GLY A C 1
ATOM 1210 O O . GLY A 1 149 ? 13.886 20.076 11.717 1.00 18.97 167 GLY A O 1
ATOM 1211 N N . LYS A 1 150 ? 13.494 22.272 11.336 1.00 19.14 168 LYS A N 1
ATOM 1212 C CA . LYS A 1 150 ? 12.384 22.068 10.393 1.00 16.58 168 LYS A CA 1
ATOM 1213 C C . LYS A 1 150 ? 12.911 21.808 8.973 1.00 11.57 168 LYS A C 1
ATOM 1214 O O . LYS A 1 150 ? 12.580 22.513 7.999 1.00 12.58 168 LYS A O 1
ATOM 1220 N N . ALA A 1 151 ? 13.784 20.820 8.895 1.00 12.07 169 ALA A N 1
ATOM 1221 C CA . ALA A 1 151 ? 14.432 20.381 7.643 1.00 13.10 169 ALA A CA 1
ATOM 1222 C C . ALA A 1 151 ? 14.965 18.977 7.830 1.00 10.46 169 ALA A C 1
ATOM 1223 O O . ALA A 1 151 ? 15.212 18.528 8.951 1.00 12.50 169 ALA A O 1
ATOM 1225 N N . VAL A 1 152 ? 15.036 18.238 6.732 1.00 9.78 170 VAL A N 1
ATOM 1226 C CA . VAL A 1 152 ? 15.739 16.956 6.669 1.00 11.63 170 VAL A CA 1
ATOM 1227 C C . VAL A 1 152 ? 16.769 17.023 5.526 1.00 11.41 170 VAL A C 1
ATOM 1228 O O . VAL A 1 152 ? 16.451 17.436 4.395 1.00 12.64 170 VAL A O 1
ATOM 1232 N N . ILE A 1 153 ? 17.998 16.667 5.840 1.00 11.99 171 ILE A N 1
ATOM 1233 C CA A ILE A 1 153 ? 19.093 16.567 4.872 0.70 12.11 171 ILE A CA 1
ATOM 1234 C CA B ILE A 1 153 ? 19.021 16.556 4.823 0.30 11.49 171 ILE A CA 1
ATOM 1235 C C . ILE A 1 153 ? 19.399 15.089 4.674 1.00 10.40 171 ILE A C 1
ATOM 1236 O O . ILE A 1 153 ? 19.533 14.343 5.668 1.00 12.67 171 ILE A O 1
ATOM 1245 N N . TYR A 1 154 ? 19.521 14.634 3.436 1.00 11.11 172 TYR A N 1
ATOM 1246 C CA . TYR A 1 154 ? 19.919 13.243 3.195 1.00 11.27 172 TYR A CA 1
ATOM 1247 C C . TYR A 1 154 ? 20.720 13.043 1.931 1.00 9.21 172 TYR A C 1
ATOM 1248 O O . TYR A 1 154 ? 20.598 13.814 0.962 1.00 10.54 172 TYR A O 1
ATOM 1257 N N . ASP A 1 155 ? 21.601 12.068 1.978 1.00 10.04 173 ASP A N 1
ATOM 1258 C CA . ASP A 1 155 ? 22.369 11.618 0.822 1.00 10.12 173 ASP A CA 1
ATOM 1259 C C . ASP A 1 155 ? 21.632 10.430 0.167 1.00 9.79 173 ASP A C 1
ATOM 1260 O O . ASP A 1 155 ? 21.369 9.414 0.833 1.00 10.52 173 ASP A O 1
ATOM 1265 N N . ALA A 1 156 ? 21.233 10.602 -1.077 1.00 10.73 174 ALA A N 1
ATOM 1266 C CA . ALA A 1 156 ? 20.578 9.566 -1.875 1.00 9.81 174 ALA A CA 1
ATOM 1267 C C . ALA A 1 156 ? 21.574 8.783 -2.725 1.00 9.48 174 ALA A C 1
ATOM 1268 O O . ALA A 1 156 ? 22.510 9.377 -3.294 1.00 9.75 174 ALA A O 1
ATOM 1270 N N . TYR A 1 157 ? 21.337 7.478 -2.825 1.00 9.44 175 TYR A N 1
ATOM 1271 C CA . TYR A 1 157 ? 22.141 6.530 -3.620 1.00 8.74 175 TYR A CA 1
ATOM 1272 C C . TYR A 1 157 ? 21.224 5.599 -4.412 1.00 10.12 175 TYR A C 1
ATOM 1273 O O . TYR A 1 157 ? 20.167 5.195 -3.904 1.00 12.57 175 TYR A O 1
ATOM 1282 N N . THR A 1 158 ? 21.656 5.210 -5.624 1.00 9.74 176 THR A N 1
ATOM 1283 C CA . THR A 1 158 ? 21.020 4.115 -6.336 1.00 10.10 176 THR A CA 1
ATOM 1284 C C . THR A 1 158 ? 21.822 2.826 -6.093 1.00 11.08 176 THR A C 1
ATOM 1285 O O . THR A 1 158 ? 23.036 2.870 -5.895 1.00 12.64 176 THR A O 1
ATOM 1289 N N . LEU A 1 159 ? 21.120 1.698 -6.146 1.00 11.57 177 LEU A N 1
ATOM 1290 C CA . LEU A 1 159 ? 21.774 0.379 -6.184 1.00 12.07 177 LEU A CA 1
ATOM 1291 C C . LEU A 1 159 ? 22.135 0.048 -7.631 1.00 14.19 177 LEU A C 1
ATOM 1292 O O . LEU A 1 159 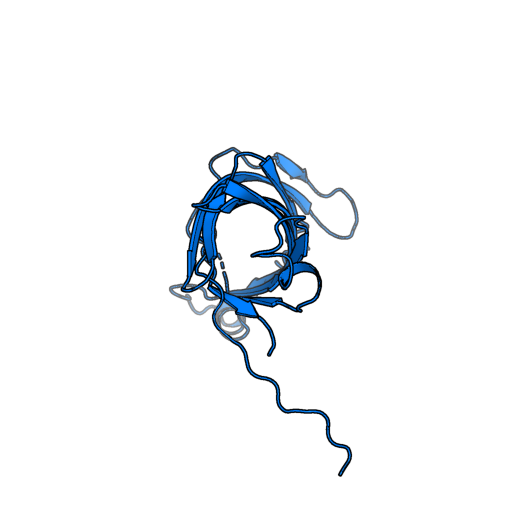? 21.268 0.066 -8.521 1.00 15.61 177 LEU A O 1
ATOM 1297 N N . LYS A 1 160 ? 23.444 -0.102 -7.814 1.00 16.26 178 LYS A N 1
ATOM 1298 C CA A LYS A 1 160 ? 24.064 -0.519 -9.035 0.60 23.20 178 LYS A CA 1
ATOM 1299 C CA B LYS A 1 160 ? 24.083 -0.540 -9.035 0.40 23.08 178 LYS A CA 1
ATOM 1300 C C . LYS A 1 160 ? 24.388 -2.023 -8.841 1.00 28.70 178 LYS A C 1
ATOM 1301 O O . LYS A 1 160 ? 24.946 -2.514 -7.784 1.00 34.07 178 LYS A O 1
#

Foldseek 3Di:
DPDDDDKDWAWDKKWKWFQPDDKDWQFQPDQQATWIWGFTDKTWIDDDQWTFMWHRDWTWGWGAHDQGKIWTWIWTWTATPVGWIKIDIKTDIKGFDPVLVVCVVVVHDDVPTDIFDKIWAIDTPDPSCCVRRPWTKMWGWDDPRMMIITITTID

CATH classification: 2.40.160.20

B-factor: mean 19.2, std 14.13, range [7.53, 126.98]

Radius of gyration: 17.39 Å; Cα contacts (8 Å, |Δi|>4): 405; chains: 1; bounding box: 34×45×54 Å

Nearest PDB structures (foldseek):
  4pux-assembly1_A  TM=1.006E+00  e=6.560E-29  Acinetobacter baumannii AYE
  3g7g-assembly2_H  TM=8.639E-01  e=3.357E-13  Clostridium acetobutylicum ATCC 824
  3g7g-assembly1_A  TM=8.602E-01  e=4.142E-13  Clostridium acetobutylicum ATCC 824
  3c5o-assembly1_D  TM=8.555E-01  e=8.647E-13  Rhodopseudomonas palustris CGA009
  3g7g-assembly1_D  TM=8.309E-01  e=3.393E-12  Clostridium acetobutylicum ATCC 824